Protein AF-A0A941TIB4-F1 (afdb_monomer_lite)

Secondary structure (DSSP, 8-state):
--------PPPHHHHHHHHHHHHHHIIIIIGGGGGHHHH-EEEE-TTS-EEEE-S--S-SHHHHHHHTS--SHHHHHHHHHHHHHHTTT--HHHHHHHHHHHHHHHHHHHHHHHHHHHHHSSTT-GGGSPPP--HHHHHHHHHHHHHHHTT-S----

pLDDT: mean 85.47, std 15.27, range [33.31, 98.06]

Sequence (157 aa):
MAASSSTAALAPAEHARIRARFFALIWDQLRPWAYMDTDGLELRRFDGTTIAFEPAMFDGAPRQALWEGNYIEPFLEAICREETARAAGLPPAAQKALREVLRAGIARVYLTMQEIDWHMVGDGVAEHHDKHDTESGIARMTAFLDRCLAGTETRAA

Structure (mmCIF, N/CA/C/O backbone):
data_AF-A0A941TIB4-F1
#
_entry.id   AF-A0A941TIB4-F1
#
loop_
_atom_site.group_PDB
_atom_site.id
_atom_site.type_symbol
_atom_site.label_atom_id
_atom_site.label_alt_id
_atom_site.label_comp_id
_atom_site.label_asym_id
_atom_site.label_entity_id
_atom_site.label_seq_id
_atom_site.pdbx_PDB_ins_code
_atom_site.Cartn_x
_atom_site.Cartn_y
_atom_site.Cartn_z
_atom_site.occupancy
_atom_site.B_iso_or_equiv
_atom_site.auth_seq_id
_atom_site.auth_comp_id
_atom_site.auth_asym_id
_atom_site.auth_atom_id
_atom_site.pdbx_PDB_model_num
ATOM 1 N N . MET A 1 1 ? -12.588 -4.155 44.106 1.00 36.38 1 MET A N 1
ATOM 2 C CA . MET A 1 1 ? -13.503 -3.291 43.331 1.00 36.38 1 MET A CA 1
ATOM 3 C C . MET A 1 1 ? -12.670 -2.442 42.386 1.00 36.38 1 MET A C 1
ATOM 5 O O . MET A 1 1 ? -11.716 -1.865 42.878 1.00 36.38 1 MET A O 1
ATOM 9 N N . ALA A 1 2 ? -13.018 -2.483 41.090 1.00 40.16 2 ALA A N 1
ATOM 10 C CA . ALA A 1 2 ? -12.713 -1.590 39.951 1.00 40.16 2 ALA A CA 1
ATOM 11 C C . ALA A 1 2 ? -11.441 -0.700 40.000 1.00 40.16 2 ALA A C 1
ATOM 13 O O . ALA A 1 2 ? -11.211 0.013 40.961 1.00 40.16 2 ALA A O 1
ATOM 14 N N . ALA A 1 3 ? -10.616 -0.610 38.956 1.00 37.38 3 ALA A N 1
ATOM 15 C CA . ALA A 1 3 ? -11.017 -0.463 37.562 1.00 37.38 3 ALA A CA 1
ATOM 16 C C . ALA A 1 3 ? -9.987 -1.064 36.591 1.00 37.38 3 ALA A C 1
ATOM 18 O O . ALA A 1 3 ? -8.811 -0.704 36.587 1.00 37.38 3 ALA A O 1
ATOM 19 N N . SER A 1 4 ? -10.469 -1.952 35.724 1.00 43.44 4 SER A N 1
ATOM 20 C CA . SER A 1 4 ? -9.807 -2.323 34.479 1.00 43.44 4 SER A CA 1
ATOM 21 C C . SER A 1 4 ? -9.871 -1.138 33.516 1.00 43.44 4 SER A C 1
ATOM 23 O O . SER A 1 4 ? -10.788 -1.036 32.707 1.00 43.44 4 SER A O 1
ATOM 25 N N . SER A 1 5 ? -8.899 -0.236 33.592 1.00 39.88 5 SER A N 1
ATOM 26 C CA . SER A 1 5 ? -8.683 0.776 32.555 1.00 39.88 5 SER A CA 1
ATOM 27 C C . SER A 1 5 ? -7.874 0.158 31.415 1.00 39.88 5 SER A C 1
ATOM 29 O O . SER A 1 5 ? -6.711 0.493 31.206 1.00 39.88 5 SER A O 1
ATOM 31 N N . SER A 1 6 ? -8.470 -0.797 30.693 1.00 42.16 6 SER A N 1
ATOM 32 C CA . SER A 1 6 ? -7.958 -1.167 29.375 1.00 42.16 6 SER A CA 1
ATOM 33 C C . SER A 1 6 ? -8.408 -0.073 28.416 1.00 42.16 6 SER A C 1
ATOM 35 O O . SER A 1 6 ? -9.518 -0.090 27.889 1.00 42.16 6 SER A O 1
ATOM 37 N N . THR A 1 7 ? -7.562 0.939 28.254 1.00 47.28 7 THR A N 1
ATOM 38 C CA . THR A 1 7 ? -7.587 1.820 27.089 1.00 47.28 7 THR A CA 1
ATOM 39 C C . THR A 1 7 ? -7.552 0.889 25.884 1.00 47.28 7 THR A C 1
ATOM 41 O O . THR A 1 7 ? -6.523 0.260 25.657 1.00 47.28 7 THR A O 1
ATOM 44 N N . ALA A 1 8 ? -8.691 0.686 25.219 1.00 56.78 8 ALA A N 1
ATOM 45 C CA . ALA A 1 8 ? -8.873 -0.357 24.214 1.00 56.78 8 ALA A CA 1
ATOM 46 C C . ALA A 1 8 ? -7.902 -0.149 23.040 1.00 56.78 8 ALA A C 1
ATOM 48 O O . ALA A 1 8 ? -8.191 0.572 22.085 1.00 56.78 8 ALA A O 1
ATOM 49 N N . ALA A 1 9 ? -6.715 -0.734 23.174 1.00 69.44 9 ALA A N 1
ATOM 50 C CA . ALA A 1 9 ? -5.688 -0.811 22.160 1.00 69.44 9 ALA A CA 1
ATOM 51 C C . ALA A 1 9 ? -6.068 -1.916 21.176 1.00 69.44 9 ALA A C 1
ATOM 53 O O . ALA A 1 9 ? -6.682 -2.914 21.559 1.00 69.44 9 ALA A O 1
ATOM 54 N N . LEU A 1 10 ? -5.676 -1.742 19.915 1.00 81.12 10 LEU A N 1
ATOM 55 C CA . LEU A 1 10 ? -5.729 -2.815 18.931 1.00 81.12 10 LEU A CA 1
ATOM 56 C C . LEU A 1 10 ? -4.977 -4.034 19.491 1.00 81.12 10 LEU A C 1
ATOM 58 O O . LEU A 1 10 ? -3.863 -3.884 20.008 1.00 81.12 10 LEU A O 1
ATOM 62 N N . ALA A 1 11 ? -5.571 -5.225 19.425 1.00 85.25 11 ALA A N 1
ATOM 63 C CA . ALA A 1 11 ? -4.950 -6.400 20.017 1.00 85.25 11 ALA A CA 1
ATOM 64 C C . ALA A 1 11 ? -3.608 -6.700 19.314 1.00 85.25 11 ALA A C 1
ATOM 66 O O . ALA A 1 11 ? -3.506 -6.551 18.091 1.00 85.25 11 ALA A O 1
ATOM 67 N N . PRO A 1 12 ? -2.569 -7.186 20.025 1.00 86.75 12 PRO A N 1
ATOM 68 C CA . PRO A 1 12 ? -1.270 -7.484 19.411 1.00 86.75 12 PRO A CA 1
ATOM 69 C C . PRO A 1 12 ? -1.354 -8.423 18.198 1.00 86.75 12 PRO A C 1
ATOM 71 O O . PRO A 1 12 ? -0.612 -8.258 17.230 1.00 86.75 12 PRO A O 1
ATOM 74 N N . ALA A 1 13 ? -2.289 -9.378 18.222 1.00 88.06 13 ALA A N 1
ATOM 75 C CA . ALA A 1 13 ? -2.536 -10.294 17.112 1.00 88.06 13 ALA A CA 1
ATOM 76 C C . ALA A 1 13 ? -3.105 -9.585 15.867 1.00 88.06 13 ALA A C 1
ATOM 78 O O . ALA A 1 13 ? -2.701 -9.888 14.746 1.00 88.06 13 ALA A O 1
ATOM 79 N N . GLU A 1 14 ? -4.002 -8.613 16.048 1.00 89.38 14 GLU A N 1
ATOM 80 C CA . GLU A 1 14 ? -4.554 -7.811 14.949 1.00 89.38 14 GLU A CA 1
ATOM 81 C C . GLU A 1 14 ? -3.467 -6.938 14.325 1.00 89.38 14 GLU A C 1
ATOM 83 O O . GLU A 1 14 ? -3.319 -6.906 13.104 1.00 89.38 14 GLU A O 1
ATOM 88 N N . HIS A 1 15 ? -2.645 -6.310 15.168 1.00 89.69 15 HIS A N 1
ATOM 89 C CA . HIS A 1 15 ? -1.496 -5.532 14.727 1.00 89.69 15 HIS A CA 1
ATOM 90 C C . HIS A 1 15 ? -0.520 -6.372 13.887 1.00 89.69 15 HIS A C 1
ATOM 92 O O . HIS A 1 15 ? -0.125 -5.967 12.792 1.00 89.69 15 HIS A O 1
ATOM 98 N N . ALA A 1 16 ? -0.155 -7.563 14.374 1.00 90.81 16 ALA A N 1
ATOM 99 C CA . ALA A 1 16 ? 0.740 -8.474 13.666 1.00 90.81 16 ALA A CA 1
ATOM 100 C C . ALA A 1 16 ? 0.160 -8.917 12.316 1.00 90.81 16 ALA A C 1
ATOM 102 O O . ALA A 1 16 ? 0.873 -8.921 11.313 1.00 90.81 16 ALA A O 1
ATOM 103 N N . ARG A 1 17 ? -1.141 -9.225 12.270 1.00 94.62 17 ARG A N 1
ATOM 104 C CA . ARG A 1 17 ? -1.828 -9.621 11.038 1.00 94.62 17 ARG A CA 1
ATOM 105 C C . ARG A 1 17 ? -1.822 -8.505 9.994 1.00 94.62 17 ARG A C 1
ATOM 107 O O . ARG A 1 17 ? -1.495 -8.770 8.843 1.00 94.62 17 ARG A O 1
ATOM 114 N N . ILE A 1 18 ? -2.142 -7.268 10.377 1.00 94.44 18 ILE A N 1
ATOM 115 C CA . ILE A 1 18 ? -2.134 -6.127 9.444 1.00 94.44 18 ILE A CA 1
ATOM 116 C C . ILE A 1 18 ? -0.721 -5.897 8.902 1.00 94.44 18 ILE A C 1
ATOM 118 O O . ILE A 1 18 ? -0.537 -5.765 7.693 1.00 94.44 18 ILE A O 1
ATOM 122 N N . ARG A 1 19 ? 0.296 -5.933 9.772 1.00 94.69 19 ARG A N 1
ATOM 123 C CA . ARG A 1 19 ? 1.700 -5.833 9.346 1.00 94.69 19 ARG A CA 1
ATOM 124 C C . ARG A 1 19 ? 2.089 -6.938 8.369 1.00 94.69 19 ARG A C 1
ATOM 126 O O . ARG A 1 19 ? 2.759 -6.648 7.383 1.00 94.69 19 ARG A O 1
ATOM 133 N N . ALA A 1 20 ? 1.652 -8.173 8.612 1.00 95.88 20 ALA A N 1
ATOM 134 C CA . ALA A 1 20 ? 1.912 -9.293 7.716 1.00 95.88 20 ALA A CA 1
ATOM 135 C C . ALA A 1 20 ? 1.292 -9.077 6.326 1.00 95.88 20 ALA A C 1
ATOM 137 O O . ALA A 1 20 ? 1.927 -9.410 5.332 1.00 95.88 20 ALA A O 1
ATOM 138 N N . ARG A 1 21 ? 0.106 -8.457 6.232 1.00 97.44 21 ARG A N 1
ATOM 139 C CA . ARG A 1 21 ? -0.516 -8.124 4.938 1.00 97.44 21 ARG A CA 1
ATOM 140 C C . ARG A 1 21 ? 0.296 -7.110 4.138 1.00 97.44 21 ARG A C 1
ATOM 142 O O . ARG A 1 21 ? 0.517 -7.323 2.954 1.00 97.44 21 ARG A O 1
ATOM 149 N N . PHE A 1 22 ? 0.761 -6.033 4.773 1.00 97.75 22 PHE A N 1
ATOM 150 C CA . PHE A 1 22 ? 1.633 -5.065 4.096 1.00 97.75 22 PHE A CA 1
ATOM 151 C C . PHE A 1 22 ? 2.979 -5.679 3.718 1.00 97.75 22 PHE A C 1
ATOM 153 O O . PHE A 1 22 ? 3.495 -5.395 2.645 1.00 97.75 22 PHE A O 1
ATOM 160 N N . PHE A 1 23 ? 3.535 -6.540 4.573 1.00 96.88 23 PHE A N 1
ATOM 161 C CA . PHE A 1 23 ? 4.768 -7.254 4.257 1.00 96.88 23 PHE A CA 1
ATOM 162 C C . PHE A 1 23 ? 4.596 -8.166 3.038 1.00 96.88 23 PHE A C 1
ATOM 164 O O . PHE A 1 23 ? 5.419 -8.104 2.132 1.00 96.88 23 PHE A O 1
ATOM 171 N N . ALA A 1 24 ? 3.512 -8.946 2.985 1.00 97.00 24 ALA A N 1
ATOM 172 C CA . ALA A 1 24 ? 3.182 -9.774 1.828 1.00 97.00 24 ALA A CA 1
ATOM 173 C C . ALA A 1 24 ? 2.999 -8.920 0.566 1.00 97.00 24 ALA A C 1
ATOM 175 O O . ALA A 1 24 ? 3.604 -9.214 -0.454 1.00 97.00 24 ALA A O 1
ATOM 176 N N . LEU A 1 25 ? 2.270 -7.800 0.652 1.00 97.25 25 LEU A N 1
ATOM 177 C CA . LEU A 1 25 ? 2.109 -6.878 -0.474 1.00 97.25 25 LEU A CA 1
ATOM 178 C C . LEU A 1 25 ? 3.458 -6.371 -1.005 1.00 97.25 25 LEU A C 1
ATOM 180 O O . LEU A 1 25 ? 3.710 -6.420 -2.204 1.00 97.25 25 LEU A O 1
ATOM 184 N N . ILE A 1 26 ? 4.341 -5.908 -0.119 1.00 97.00 26 ILE A N 1
ATOM 185 C CA . ILE A 1 26 ? 5.675 -5.434 -0.509 1.00 97.00 26 ILE A CA 1
ATOM 186 C C . ILE A 1 26 ? 6.481 -6.568 -1.147 1.00 97.00 26 ILE A C 1
ATOM 188 O O . ILE A 1 26 ? 7.108 -6.377 -2.187 1.00 97.00 26 ILE A O 1
ATOM 192 N N . TRP A 1 27 ? 6.468 -7.747 -0.532 1.00 95.38 27 TRP A N 1
ATOM 193 C CA . TRP A 1 27 ? 7.244 -8.888 -0.995 1.00 95.38 27 TRP A CA 1
ATOM 194 C C . TRP A 1 27 ? 6.774 -9.405 -2.356 1.00 95.38 27 TRP A C 1
ATOM 196 O O . TRP A 1 27 ? 7.600 -9.650 -3.229 1.00 95.38 27 TRP A O 1
ATOM 206 N N . ASP A 1 28 ? 5.465 -9.526 -2.543 1.00 95.19 28 ASP A N 1
ATOM 207 C CA . ASP A 1 28 ? 4.882 -10.152 -3.725 1.00 95.19 28 ASP A CA 1
ATOM 208 C C . ASP A 1 28 ? 4.735 -9.166 -4.889 1.00 95.19 28 ASP A C 1
ATOM 210 O O . ASP A 1 28 ? 4.820 -9.574 -6.043 1.00 95.19 28 ASP A O 1
ATOM 214 N N . GLN A 1 29 ? 4.493 -7.877 -4.613 1.00 95.62 29 GLN A N 1
ATOM 215 C CA . GLN A 1 29 ? 4.146 -6.891 -5.648 1.00 95.62 29 GLN A CA 1
ATOM 216 C C . GLN A 1 29 ? 5.211 -5.825 -5.891 1.00 95.62 29 GLN A C 1
ATOM 218 O O . GLN A 1 29 ? 5.195 -5.234 -6.970 1.00 95.62 29 GLN A O 1
ATOM 223 N N . LEU A 1 30 ? 6.099 -5.543 -4.928 1.00 95.00 30 LEU A N 1
ATOM 224 C CA . LEU A 1 30 ? 7.116 -4.489 -5.064 1.00 95.00 30 LEU A CA 1
ATOM 225 C C . LEU A 1 30 ? 8.530 -5.039 -5.215 1.00 95.00 30 LEU A C 1
ATOM 227 O O . LEU A 1 30 ? 9.266 -4.576 -6.077 1.00 95.00 30 LEU A O 1
ATOM 231 N N . ARG A 1 31 ? 8.916 -6.047 -4.428 1.00 93.44 31 ARG A N 1
ATOM 232 C CA . ARG A 1 31 ? 10.266 -6.625 -4.491 1.00 93.44 31 ARG A CA 1
ATOM 233 C C . ARG A 1 31 ? 10.710 -7.012 -5.913 1.00 93.44 31 ARG A C 1
ATOM 235 O O . ARG A 1 31 ? 11.863 -6.732 -6.222 1.00 93.44 31 ARG A O 1
ATOM 242 N N . PRO A 1 32 ? 9.867 -7.611 -6.778 1.00 92.81 32 PRO A N 1
ATOM 243 C CA . PRO A 1 32 ? 10.313 -8.038 -8.106 1.00 92.81 32 PRO A CA 1
ATOM 244 C C . PRO A 1 32 ? 10.778 -6.881 -9.000 1.00 92.81 32 PRO A C 1
ATOM 246 O O . PRO A 1 32 ? 11.679 -7.057 -9.809 1.00 92.81 32 PRO A O 1
ATOM 249 N N . TRP A 1 33 ? 10.257 -5.669 -8.791 1.00 91.69 33 TRP A N 1
ATOM 250 C CA . TRP A 1 33 ? 10.699 -4.478 -9.521 1.00 91.69 33 TRP A CA 1
ATOM 251 C C . TRP A 1 33 ? 12.161 -4.108 -9.248 1.00 91.69 33 TRP A C 1
ATOM 253 O O . TRP A 1 33 ? 12.808 -3.530 -10.112 1.00 91.69 33 TRP A O 1
ATOM 263 N N . ALA A 1 34 ? 12.691 -4.465 -8.074 1.00 89.25 34 ALA A N 1
ATOM 264 C CA . ALA A 1 34 ? 14.084 -4.209 -7.702 1.00 89.25 34 ALA A CA 1
ATOM 265 C C . ALA A 1 34 ? 15.097 -5.128 -8.412 1.00 89.25 34 ALA A C 1
ATOM 267 O O . ALA A 1 34 ? 16.294 -4.964 -8.215 1.00 89.25 34 ALA A O 1
ATOM 268 N N . TYR A 1 35 ? 14.616 -6.117 -9.170 1.00 87.75 35 TYR A N 1
ATOM 269 C CA . TYR A 1 35 ? 15.429 -7.079 -9.924 1.00 87.75 35 TYR A CA 1
ATOM 270 C C . TYR A 1 35 ? 15.008 -7.139 -11.399 1.00 87.75 35 TYR A C 1
ATOM 272 O O . TYR A 1 35 ? 15.340 -8.081 -12.116 1.00 87.75 35 TYR A O 1
ATOM 280 N N . MET A 1 36 ? 14.226 -6.154 -11.855 1.00 87.06 36 MET A N 1
ATOM 281 C CA . MET A 1 36 ? 13.677 -6.151 -13.209 1.00 87.06 36 MET A CA 1
ATOM 282 C C . MET A 1 36 ? 14.776 -6.087 -14.278 1.00 87.06 36 MET A C 1
ATOM 284 O O . MET A 1 36 ? 14.613 -6.644 -15.358 1.00 87.06 36 MET A O 1
ATOM 288 N N . ASP A 1 37 ? 15.883 -5.411 -13.997 1.00 82.44 37 ASP A N 1
ATOM 289 C CA . ASP A 1 37 ? 17.016 -5.265 -14.909 1.00 82.44 37 ASP A CA 1
ATOM 290 C C . ASP A 1 37 ? 17.778 -6.582 -15.139 1.00 82.44 37 ASP A C 1
ATOM 292 O O . ASP A 1 37 ? 18.335 -6.776 -16.220 1.00 82.44 37 ASP A O 1
ATOM 296 N N . THR A 1 38 ? 17.770 -7.500 -14.165 1.00 84.69 38 THR A N 1
ATOM 297 C CA . THR A 1 38 ? 18.434 -8.808 -14.276 1.00 84.69 38 THR A CA 1
ATOM 298 C C . THR A 1 38 ? 17.501 -9.916 -14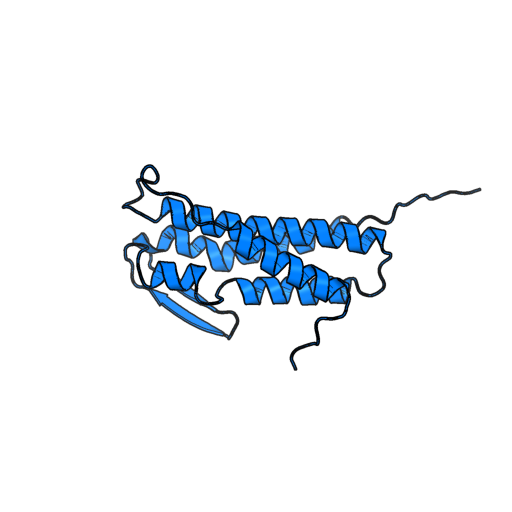.749 1.00 84.69 38 THR A C 1
ATOM 300 O O . THR A 1 38 ? 17.856 -10.665 -15.659 1.00 84.69 38 THR A O 1
ATOM 303 N N . ASP A 1 39 ? 16.314 -10.020 -14.149 1.00 86.44 39 ASP A N 1
ATOM 304 C CA . ASP A 1 39 ? 15.435 -11.189 -14.289 1.00 86.44 39 ASP A CA 1
ATOM 305 C C . ASP A 1 39 ? 14.198 -10.892 -15.152 1.00 86.44 39 ASP A C 1
ATOM 307 O O . ASP A 1 39 ? 13.437 -11.801 -15.492 1.00 86.44 39 ASP A O 1
ATOM 311 N N . GLY A 1 40 ? 13.990 -9.623 -15.514 1.00 87.19 40 GLY A N 1
ATOM 312 C CA . GLY A 1 40 ? 12.725 -9.152 -16.057 1.00 87.19 40 GLY A CA 1
ATOM 313 C C . GLY A 1 40 ? 11.653 -9.068 -14.973 1.00 87.19 40 GLY A C 1
ATOM 314 O O . GLY A 1 40 ? 11.910 -9.174 -13.773 1.00 87.19 40 GLY A O 1
ATOM 315 N N . LEU A 1 41 ? 10.417 -8.845 -15.396 1.00 91.50 41 LEU A N 1
ATOM 316 C CA . LEU A 1 41 ? 9.271 -8.724 -14.509 1.00 91.50 41 LEU A CA 1
ATOM 317 C C . LEU A 1 41 ? 8.106 -9.520 -15.073 1.00 91.50 41 LEU A C 1
ATOM 319 O O . LEU A 1 41 ? 7.742 -9.331 -16.226 1.00 91.50 41 LEU A O 1
ATOM 323 N N . GLU A 1 42 ? 7.456 -10.324 -14.240 1.00 93.12 42 GLU A N 1
ATOM 324 C CA . GLU A 1 42 ? 6.118 -10.839 -14.516 1.00 93.12 42 GLU A CA 1
ATOM 325 C C . GLU A 1 42 ? 5.293 -10.748 -13.233 1.00 93.12 42 GLU A C 1
ATOM 327 O O . GLU A 1 42 ? 5.578 -11.427 -12.246 1.00 93.12 42 GLU A O 1
ATOM 332 N N . LEU A 1 43 ? 4.287 -9.872 -13.220 1.00 92.25 43 LEU A N 1
ATOM 333 C CA . LEU A 1 43 ? 3.458 -9.619 -12.044 1.00 92.25 43 LEU A CA 1
ATOM 334 C C . LEU A 1 43 ? 1.985 -9.571 -12.394 1.00 92.25 43 LEU A C 1
ATOM 336 O O . LEU A 1 43 ? 1.566 -8.970 -13.382 1.00 92.25 43 LEU A O 1
ATOM 340 N N . ARG A 1 44 ? 1.176 -10.162 -11.518 1.00 93.25 44 ARG A N 1
ATOM 341 C CA . ARG A 1 44 ? -0.276 -10.104 -11.622 1.00 93.25 44 ARG A CA 1
ATOM 342 C C . ARG A 1 44 ? -0.803 -8.856 -10.922 1.00 93.25 44 ARG A C 1
ATOM 344 O O . ARG A 1 44 ? -0.636 -8.712 -9.715 1.00 93.25 44 ARG A O 1
ATOM 351 N N . ARG A 1 45 ? -1.480 -7.990 -11.672 1.00 92.62 45 ARG A N 1
ATOM 352 C CA . ARG A 1 45 ? -2.226 -6.836 -11.164 1.00 92.62 45 ARG A CA 1
ATOM 353 C C . ARG A 1 45 ? -3.407 -7.272 -10.302 1.00 92.62 45 ARG A C 1
ATOM 355 O O . ARG A 1 45 ? -3.866 -8.414 -10.355 1.00 92.62 45 ARG A O 1
ATOM 362 N N . PHE A 1 46 ? -3.961 -6.312 -9.569 1.00 92.31 46 PHE A N 1
ATOM 363 C CA . PHE A 1 46 ? -5.145 -6.525 -8.742 1.00 92.31 46 PHE A CA 1
ATOM 364 C C . PHE A 1 46 ? -6.375 -6.986 -9.542 1.00 92.31 46 PHE A C 1
ATOM 366 O O . PHE A 1 46 ? -7.126 -7.838 -9.075 1.00 92.31 46 PHE A O 1
ATOM 373 N N . ASP A 1 47 ? -6.563 -6.475 -10.762 1.00 90.38 47 ASP A N 1
ATOM 374 C CA . ASP A 1 47 ? -7.651 -6.878 -11.671 1.00 90.38 47 ASP A CA 1
ATOM 375 C C . ASP A 1 47 ? -7.467 -8.293 -12.261 1.00 90.38 47 ASP A C 1
ATOM 377 O O . ASP A 1 47 ? -8.315 -8.794 -12.999 1.00 90.38 47 ASP A O 1
ATOM 381 N N . GLY A 1 48 ? -6.361 -8.957 -11.921 1.00 91.38 48 GLY A N 1
ATOM 382 C CA . GLY A 1 48 ? -6.026 -10.296 -12.361 1.00 91.38 48 GLY A CA 1
ATOM 383 C C . GLY A 1 48 ? -5.276 -10.352 -13.688 1.00 91.38 48 GLY A C 1
ATOM 384 O O . GLY A 1 48 ? -4.871 -11.458 -14.053 1.00 91.38 48 GLY A O 1
ATOM 385 N N . THR A 1 49 ? -5.070 -9.222 -14.371 1.00 91.44 49 THR A N 1
ATOM 386 C CA . THR A 1 49 ? -4.229 -9.134 -15.574 1.00 91.44 49 THR A CA 1
ATOM 387 C C . THR A 1 49 ? -2.746 -9.224 -15.218 1.00 91.44 49 THR A C 1
ATOM 389 O O . THR A 1 49 ? -2.357 -8.981 -14.077 1.00 91.44 49 THR A O 1
ATOM 392 N N . THR A 1 50 ? -1.901 -9.582 -16.183 1.00 92.56 50 THR A N 1
ATOM 393 C CA . THR A 1 50 ? -0.449 -9.698 -15.984 1.00 92.56 50 THR A CA 1
ATOM 394 C C . THR A 1 50 ? 0.271 -8.538 -16.665 1.00 92.56 50 THR A C 1
ATOM 396 O O . THR A 1 50 ? -0.011 -8.226 -17.821 1.00 92.56 50 THR A O 1
ATOM 399 N N . ILE A 1 51 ? 1.209 -7.912 -15.955 1.00 90.25 51 ILE A N 1
ATOM 400 C CA . ILE A 1 51 ? 2.248 -7.062 -16.541 1.00 90.25 51 ILE A CA 1
ATOM 401 C C . ILE A 1 51 ? 3.487 -7.923 -16.715 1.00 90.25 51 ILE A C 1
ATOM 403 O O . ILE A 1 51 ? 3.889 -8.599 -15.768 1.00 90.25 51 ILE A O 1
ATOM 407 N N . ALA A 1 52 ? 4.102 -7.848 -17.889 1.00 91.62 52 ALA A N 1
ATOM 408 C CA . ALA A 1 52 ? 5.400 -8.446 -18.128 1.00 91.62 52 ALA A CA 1
ATOM 409 C C . ALA A 1 52 ? 6.350 -7.433 -18.773 1.00 91.62 52 ALA A C 1
ATOM 411 O O . ALA A 1 52 ? 5.940 -6.673 -19.654 1.00 91.62 52 ALA A O 1
ATOM 412 N N . PHE A 1 53 ? 7.605 -7.443 -18.338 1.00 90.50 53 PHE A N 1
ATOM 413 C CA . PHE A 1 53 ? 8.705 -6.723 -18.963 1.00 90.50 53 PHE A CA 1
ATOM 414 C C . PHE A 1 53 ? 9.885 -7.676 -19.116 1.00 90.50 53 PHE A C 1
ATOM 416 O O . PHE A 1 53 ? 10.250 -8.375 -18.175 1.00 90.50 53 PHE A O 1
ATOM 423 N N . GLU A 1 54 ? 10.488 -7.686 -20.300 1.00 89.06 54 GLU A N 1
ATOM 424 C CA . GLU A 1 54 ? 11.798 -8.309 -20.491 1.00 89.06 54 GLU A CA 1
ATOM 425 C C . GLU A 1 54 ? 12.858 -7.568 -19.653 1.00 89.06 54 GLU A C 1
ATOM 427 O O . GLU A 1 54 ? 12.652 -6.387 -19.338 1.00 89.06 54 GLU A O 1
ATOM 432 N N . PRO A 1 55 ? 13.990 -8.215 -19.317 1.00 86.25 55 PRO A N 1
ATOM 433 C CA . PRO A 1 55 ? 15.100 -7.552 -18.643 1.00 86.25 55 PRO A CA 1
ATOM 434 C C . PRO A 1 55 ? 15.519 -6.281 -19.392 1.00 86.25 55 PRO A C 1
ATOM 436 O O . PRO A 1 55 ? 15.945 -6.329 -20.550 1.00 86.25 55 PRO A O 1
ATOM 439 N N . ALA A 1 56 ? 15.346 -5.128 -18.750 1.00 80.31 56 ALA A N 1
ATOM 440 C CA . ALA A 1 56 ? 15.588 -3.817 -19.341 1.00 80.31 56 ALA A CA 1
ATOM 441 C C . ALA A 1 56 ? 15.856 -2.771 -18.254 1.00 80.31 56 ALA A C 1
ATOM 443 O O . ALA A 1 56 ? 15.528 -2.976 -17.086 1.00 80.31 56 ALA A O 1
ATOM 444 N N . MET A 1 57 ? 16.405 -1.618 -18.647 1.00 76.00 57 MET A N 1
ATOM 445 C CA . MET A 1 57 ? 16.532 -0.485 -17.730 1.00 76.00 57 MET A CA 1
ATOM 446 C C . MET A 1 57 ? 15.159 -0.047 -17.212 1.00 76.00 57 MET A C 1
ATOM 448 O O . MET A 1 57 ? 14.170 -0.019 -17.952 1.00 76.00 57 MET A O 1
ATOM 452 N N . PHE A 1 58 ? 15.115 0.342 -15.941 1.00 80.00 58 PHE A N 1
ATOM 453 C CA . PHE A 1 58 ? 13.918 0.867 -15.300 1.00 80.00 58 PHE A CA 1
ATOM 454 C C . PHE A 1 58 ? 13.689 2.336 -15.692 1.00 80.00 58 PHE A C 1
ATOM 456 O O . PHE A 1 58 ? 13.920 3.269 -14.926 1.00 80.00 58 PHE A O 1
ATOM 463 N N . ASP A 1 59 ? 13.240 2.543 -16.926 1.00 77.50 59 ASP A N 1
ATOM 464 C CA . ASP A 1 59 ? 12.859 3.850 -17.461 1.00 77.50 59 ASP A CA 1
ATOM 465 C C . ASP A 1 59 ? 11.654 3.714 -18.406 1.00 77.50 59 ASP A C 1
ATOM 467 O O . ASP A 1 59 ? 11.341 2.626 -18.887 1.00 77.50 59 ASP A O 1
ATOM 471 N N . GLY A 1 60 ? 10.938 4.807 -18.664 1.00 83.69 60 GLY A N 1
ATOM 472 C CA . GLY A 1 60 ? 9.784 4.826 -19.558 1.00 83.69 60 GLY A CA 1
ATOM 473 C C . GLY A 1 60 ? 8.624 3.959 -19.053 1.00 83.69 60 GLY A C 1
ATOM 474 O O . GLY A 1 60 ? 8.068 4.213 -17.985 1.00 83.69 60 GLY A O 1
ATOM 475 N N . ALA A 1 61 ? 8.228 2.951 -19.838 1.00 83.62 61 ALA A N 1
ATOM 476 C CA . ALA A 1 61 ? 7.015 2.160 -19.605 1.00 83.62 61 ALA A CA 1
ATOM 477 C C . ALA A 1 61 ? 7.001 1.384 -18.265 1.00 83.62 61 ALA A C 1
ATOM 479 O O . ALA A 1 61 ? 5.983 1.445 -17.577 1.00 83.62 61 ALA A O 1
ATOM 480 N N . PRO A 1 62 ? 8.082 0.704 -17.840 1.00 85.50 62 PRO A N 1
ATOM 481 C CA . PRO A 1 62 ? 8.196 0.130 -16.498 1.00 85.50 62 PRO A CA 1
ATOM 482 C C . PRO A 1 62 ? 7.974 1.131 -15.362 1.00 85.50 62 PRO A C 1
ATOM 484 O O . PRO A 1 62 ? 7.157 0.896 -14.471 1.00 85.50 62 PRO A O 1
ATOM 487 N N . ARG A 1 63 ? 8.645 2.285 -15.425 1.00 87.81 63 ARG A N 1
ATOM 488 C CA . ARG A 1 63 ? 8.517 3.337 -14.413 1.00 87.81 63 ARG A CA 1
ATOM 489 C C . ARG A 1 63 ? 7.098 3.906 -14.370 1.00 87.81 63 ARG A C 1
ATOM 491 O O . ARG A 1 63 ? 6.519 4.043 -13.294 1.00 87.81 63 ARG A O 1
ATOM 498 N N . GLN A 1 64 ? 6.505 4.163 -15.537 1.00 88.12 64 GLN A N 1
ATOM 499 C CA . GLN A 1 64 ? 5.100 4.569 -15.658 1.00 88.12 64 GLN A CA 1
ATOM 500 C C . GLN A 1 64 ? 4.150 3.499 -15.109 1.00 88.12 64 GLN A C 1
ATOM 502 O O . GLN A 1 64 ? 3.187 3.826 -14.421 1.00 88.12 64 GLN A O 1
ATOM 507 N N . ALA A 1 65 ? 4.414 2.216 -15.357 1.00 88.69 65 ALA A N 1
ATOM 508 C CA . ALA A 1 65 ? 3.581 1.131 -14.853 1.00 88.69 65 ALA A CA 1
ATOM 509 C C . ALA A 1 65 ? 3.614 1.030 -13.319 1.00 88.69 65 ALA A C 1
ATOM 511 O O . ALA A 1 65 ? 2.568 0.765 -12.724 1.00 88.69 65 ALA A O 1
ATOM 512 N N . LEU A 1 66 ? 4.766 1.284 -12.686 1.00 91.12 66 LEU A N 1
ATOM 513 C CA . LEU A 1 66 ? 4.881 1.325 -11.226 1.00 91.12 66 LEU A CA 1
ATOM 514 C C . LEU A 1 66 ? 4.065 2.484 -10.618 1.00 91.12 66 LEU A C 1
ATOM 516 O O . LEU A 1 66 ? 3.354 2.268 -9.634 1.00 91.12 66 LEU A O 1
ATOM 520 N N . TRP A 1 67 ? 4.148 3.691 -11.194 1.00 91.12 67 TRP A N 1
ATOM 521 C CA . TRP A 1 67 ? 3.597 4.919 -10.594 1.00 91.12 67 TRP A CA 1
ATOM 522 C C . TRP A 1 67 ? 2.224 5.357 -11.118 1.00 91.12 67 TRP A C 1
ATOM 524 O O . TRP A 1 67 ? 1.351 5.718 -10.333 1.00 91.12 67 TRP A O 1
ATOM 534 N N . GLU A 1 68 ? 2.022 5.360 -12.432 1.00 80.62 68 GLU A N 1
ATOM 535 C CA . GLU A 1 68 ? 0.870 5.995 -13.092 1.00 80.62 68 GLU A CA 1
ATOM 536 C C . GLU A 1 68 ? -0.264 5.000 -13.390 1.00 80.62 68 GLU A C 1
ATOM 538 O O . GLU A 1 68 ? -1.408 5.389 -13.621 1.00 80.62 68 GLU A O 1
ATOM 543 N N . GLY A 1 69 ? 0.022 3.697 -13.343 1.00 68.00 69 GLY A N 1
ATOM 544 C CA . GLY A 1 69 ? -0.902 2.636 -13.749 1.00 68.00 69 GLY A CA 1
ATOM 545 C C . GLY A 1 69 ? -1.958 2.216 -12.723 1.00 68.00 69 GLY A C 1
ATOM 546 O O . GLY A 1 69 ? -2.550 1.155 -12.916 1.00 68.00 69 GLY A O 1
ATOM 547 N N . ASN A 1 70 ? -2.169 2.966 -11.631 1.00 82.88 70 ASN A N 1
ATOM 548 C CA . ASN A 1 70 ? -3.008 2.528 -10.502 1.00 82.88 70 ASN A CA 1
ATOM 549 C C . ASN A 1 70 ? -2.639 1.093 -10.057 1.00 82.88 70 ASN A C 1
ATOM 551 O O . ASN A 1 70 ? -3.497 0.241 -9.843 1.00 82.88 70 ASN A O 1
ATOM 555 N N . TYR A 1 71 ? -1.338 0.786 -10.027 1.00 91.69 71 TYR A N 1
ATOM 556 C CA . TYR A 1 71 ? -0.855 -0.583 -9.849 1.00 91.69 71 TYR A CA 1
ATOM 557 C C . TYR A 1 71 ? -0.985 -1.046 -8.393 1.00 91.69 71 TYR A C 1
ATOM 559 O O . TYR A 1 71 ? -1.609 -2.070 -8.117 1.00 91.69 71 TYR A O 1
ATOM 567 N N . ILE A 1 72 ? -0.425 -0.274 -7.455 1.00 95.44 72 ILE A N 1
ATOM 568 C CA . ILE A 1 72 ? -0.385 -0.648 -6.035 1.00 95.44 72 ILE A CA 1
ATOM 569 C C . ILE A 1 72 ? -1.651 -0.243 -5.270 1.00 95.44 72 ILE A C 1
ATOM 571 O O . ILE A 1 72 ? -2.046 -0.900 -4.306 1.00 95.44 72 ILE A O 1
ATOM 575 N N . GLU A 1 73 ? -2.273 0.861 -5.687 1.00 95.62 73 GLU A N 1
ATOM 576 C CA . GLU A 1 73 ? -3.375 1.514 -4.980 1.00 95.62 73 GLU A CA 1
ATOM 577 C C . GLU A 1 73 ? -4.582 0.571 -4.783 1.00 95.62 73 GLU A C 1
ATOM 579 O O . GLU A 1 73 ? -5.056 0.489 -3.650 1.00 95.62 73 GLU A O 1
ATOM 584 N N . PRO A 1 74 ? -5.005 -0.266 -5.754 1.00 96.25 74 PRO A N 1
ATOM 585 C CA . PRO A 1 74 ? -6.097 -1.221 -5.550 1.00 96.25 74 PRO A CA 1
ATOM 586 C C . PRO A 1 74 ? -5.822 -2.261 -4.454 1.00 96.25 74 PRO A C 1
ATOM 588 O O . PRO A 1 74 ? -6.727 -2.632 -3.705 1.00 96.25 74 PRO A O 1
ATOM 591 N N . PHE A 1 75 ? -4.569 -2.705 -4.297 1.00 96.69 75 PHE A N 1
ATOM 592 C CA . PHE A 1 75 ? -4.196 -3.607 -3.204 1.00 96.69 75 PHE A CA 1
ATOM 593 C C . PHE A 1 75 ? -4.285 -2.904 -1.845 1.00 96.69 75 PHE A C 1
ATOM 595 O O . PHE A 1 75 ? -4.784 -3.482 -0.875 1.00 96.69 75 PHE A O 1
ATOM 602 N N . LEU A 1 76 ? -3.826 -1.650 -1.769 1.00 97.31 76 LEU A N 1
ATOM 603 C CA . LEU A 1 76 ? -3.935 -0.824 -0.564 1.00 97.31 76 LEU A CA 1
ATOM 604 C C . LEU A 1 76 ? -5.399 -0.557 -0.199 1.00 97.31 76 LEU A C 1
ATOM 606 O O . LEU A 1 76 ? -5.766 -0.680 0.973 1.00 97.31 76 LEU A O 1
ATOM 610 N N . GLU A 1 77 ? -6.241 -0.257 -1.189 1.00 97.06 77 GLU A N 1
ATOM 611 C CA . GLU A 1 77 ? -7.678 -0.074 -1.003 1.00 97.06 77 GLU A CA 1
ATOM 612 C C . GLU A 1 77 ? -8.338 -1.337 -0.451 1.00 97.06 77 GLU A C 1
ATOM 614 O O 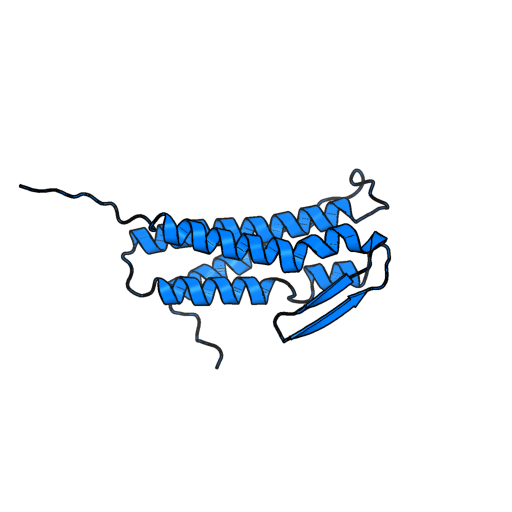. GLU A 1 77 ? -9.119 -1.257 0.499 1.00 97.06 77 GLU A O 1
ATOM 619 N N . ALA A 1 78 ? -8.008 -2.509 -1.003 1.00 96.69 78 ALA A N 1
ATOM 620 C CA . ALA A 1 78 ? -8.539 -3.784 -0.535 1.00 96.69 78 ALA A CA 1
ATOM 621 C C . ALA A 1 78 ? -8.166 -4.054 0.929 1.00 96.69 78 ALA A C 1
ATOM 623 O O . ALA A 1 78 ? -9.039 -4.386 1.734 1.00 96.69 78 ALA A O 1
ATOM 624 N N . ILE A 1 79 ? -6.899 -3.828 1.307 1.00 97.06 79 ILE A N 1
ATOM 625 C CA . ILE A 1 79 ? -6.467 -3.916 2.709 1.00 97.06 79 ILE A CA 1
ATOM 626 C C . ILE A 1 79 ? -7.295 -2.947 3.561 1.00 97.06 79 ILE A C 1
ATOM 628 O O . ILE A 1 79 ? -7.908 -3.369 4.537 1.00 97.06 79 ILE A O 1
ATOM 632 N N . CYS A 1 80 ? -7.386 -1.670 3.187 1.00 96.38 80 CYS A N 1
ATOM 633 C CA . CYS A 1 80 ? -8.133 -0.681 3.964 1.00 96.38 80 CYS A CA 1
ATOM 634 C C . CYS A 1 80 ? -9.610 -1.067 4.137 1.00 96.38 80 CYS A C 1
ATOM 636 O O . CYS A 1 80 ? -10.107 -1.068 5.264 1.00 96.38 80 CYS A O 1
ATOM 638 N N . ARG A 1 81 ? -10.309 -1.456 3.064 1.00 95.56 81 ARG A N 1
ATOM 639 C CA . ARG A 1 81 ? -11.722 -1.871 3.119 1.00 95.56 81 ARG A CA 1
ATOM 640 C C . ARG A 1 81 ? -11.922 -3.077 4.030 1.00 95.56 81 ARG A C 1
ATOM 642 O O . ARG A 1 81 ? -12.822 -3.083 4.864 1.00 95.56 81 ARG A O 1
ATOM 649 N N . GLU A 1 82 ? -11.087 -4.100 3.895 1.00 95.31 82 GLU A N 1
ATOM 650 C CA . GLU A 1 82 ? -11.230 -5.319 4.687 1.00 95.31 82 GLU A CA 1
ATOM 651 C C . GLU A 1 82 ? -10.914 -5.097 6.167 1.00 95.31 82 GLU A C 1
ATOM 653 O O . GLU A 1 82 ? -11.619 -5.620 7.031 1.00 95.31 82 GLU A O 1
ATOM 658 N N . GLU A 1 83 ? -9.868 -4.330 6.476 1.00 94.12 83 GLU A N 1
ATOM 659 C CA . GLU A 1 83 ? -9.467 -4.065 7.857 1.00 94.12 83 GLU A CA 1
ATOM 660 C C . GLU A 1 83 ? -10.460 -3.160 8.583 1.00 94.12 83 GLU A C 1
ATOM 662 O O . GLU A 1 83 ? -10.825 -3.426 9.728 1.00 94.12 83 GLU A O 1
ATOM 667 N N . THR A 1 84 ? -10.960 -2.130 7.904 1.00 92.88 84 THR A N 1
ATOM 668 C CA . THR A 1 84 ? -11.981 -1.240 8.469 1.00 92.88 84 THR A CA 1
ATOM 669 C C . THR A 1 84 ? -13.320 -1.953 8.650 1.00 92.88 84 THR A C 1
ATOM 671 O O . THR A 1 84 ? -13.942 -1.797 9.698 1.00 92.88 84 THR A O 1
ATOM 674 N N . ALA A 1 85 ? -13.725 -2.822 7.715 1.00 91.75 85 ALA A N 1
ATOM 675 C CA . ALA A 1 85 ? -14.927 -3.643 7.864 1.00 91.75 85 ALA A CA 1
ATOM 676 C C . ALA A 1 85 ? -14.832 -4.617 9.051 1.00 91.75 85 ALA A C 1
ATOM 678 O O . ALA A 1 85 ? -15.808 -4.807 9.773 1.00 91.75 85 ALA A O 1
ATOM 679 N N . ARG A 1 86 ? -13.658 -5.217 9.294 1.00 89.06 86 ARG A N 1
ATOM 680 C CA . ARG A 1 86 ? -13.427 -6.090 10.463 1.00 89.06 86 ARG A CA 1
ATOM 681 C C . ARG A 1 86 ? -13.464 -5.329 11.782 1.00 89.06 86 ARG A C 1
ATOM 683 O O . ARG A 1 86 ? -13.846 -5.894 12.800 1.00 89.06 86 ARG A O 1
ATOM 690 N N . ALA A 1 87 ? -13.073 -4.063 11.751 1.00 86.25 87 ALA A N 1
ATOM 691 C CA . ALA A 1 87 ? -13.104 -3.171 12.896 1.00 86.25 87 ALA A CA 1
ATOM 692 C C . ALA A 1 87 ? -14.445 -2.443 13.076 1.00 86.25 87 ALA A C 1
ATOM 694 O O . ALA A 1 87 ? -14.574 -1.610 13.980 1.00 86.25 87 ALA A O 1
ATOM 695 N N . ALA A 1 88 ? -15.447 -2.744 12.245 1.00 84.44 88 ALA A N 1
ATOM 696 C CA . ALA A 1 88 ? -16.777 -2.174 12.380 1.00 84.44 88 ALA A CA 1
ATOM 697 C C . ALA A 1 88 ? -17.356 -2.525 13.760 1.00 84.44 88 ALA A C 1
ATOM 699 O O . ALA A 1 88 ? -17.440 -3.689 14.145 1.00 84.44 88 ALA A O 1
ATOM 700 N N . GLY A 1 89 ? -17.734 -1.502 14.527 1.00 82.12 89 GLY A N 1
ATOM 701 C CA . GLY A 1 89 ? -18.246 -1.666 15.891 1.00 82.12 89 GLY A CA 1
ATOM 702 C C . GLY A 1 89 ? -17.178 -1.697 16.991 1.00 82.12 89 GLY A C 1
ATOM 703 O O . GLY A 1 89 ? -17.538 -1.743 18.167 1.00 82.12 89 GLY A O 1
ATOM 704 N N . LEU A 1 90 ? -15.884 -1.610 16.656 1.00 85.94 90 LEU A N 1
ATOM 705 C CA . LEU A 1 90 ? -14.842 -1.386 17.662 1.00 85.94 90 LEU A CA 1
ATOM 706 C C . LEU A 1 90 ? -14.961 0.014 18.287 1.00 85.94 90 LEU A C 1
ATOM 708 O O . LEU A 1 90 ? -15.401 0.954 17.617 1.00 85.94 90 LEU A O 1
ATOM 712 N N . PRO A 1 91 ? -14.535 0.193 19.552 1.00 89.44 91 PRO A N 1
ATOM 713 C CA . PRO A 1 91 ? -14.559 1.494 20.207 1.00 89.44 91 PRO A CA 1
ATOM 714 C C . PRO A 1 91 ? -13.643 2.509 19.495 1.00 89.44 91 PRO A C 1
ATOM 716 O O . PRO A 1 91 ? -12.629 2.116 18.910 1.00 89.44 91 PRO A O 1
ATOM 719 N N . PRO A 1 92 ? -13.913 3.825 19.608 1.00 87.62 92 PRO A N 1
ATOM 720 C CA . PRO A 1 92 ? -13.144 4.865 18.914 1.00 87.62 92 PRO A CA 1
ATOM 721 C C . PRO A 1 92 ? -11.627 4.810 19.151 1.00 87.62 92 PRO A C 1
ATOM 723 O O . PRO A 1 92 ? -10.843 5.093 18.248 1.00 87.62 92 PRO A O 1
ATOM 726 N N . ALA A 1 93 ? -11.190 4.406 20.349 1.00 88.25 93 ALA A N 1
ATOM 727 C CA . ALA A 1 93 ? -9.769 4.244 20.665 1.00 88.25 93 ALA A CA 1
ATOM 728 C C . ALA A 1 93 ? -9.095 3.151 19.814 1.00 88.25 93 ALA A C 1
ATOM 730 O O . ALA A 1 93 ? -7.990 3.357 19.310 1.00 88.25 93 ALA A O 1
ATOM 731 N N . ALA A 1 94 ? -9.783 2.028 19.596 1.00 88.62 94 ALA A N 1
ATOM 732 C CA . ALA A 1 94 ? -9.290 0.933 18.770 1.00 88.62 94 ALA A CA 1
ATOM 733 C C . ALA A 1 94 ? -9.311 1.304 17.280 1.00 88.62 94 ALA A C 1
ATOM 735 O O . ALA A 1 94 ? -8.356 1.005 16.569 1.00 88.62 94 ALA A O 1
ATOM 736 N N . GLN A 1 95 ? -10.332 2.038 16.820 1.00 89.88 95 GLN A N 1
ATOM 737 C CA . GLN A 1 95 ? -10.371 2.573 15.451 1.00 89.88 95 GLN A CA 1
ATOM 738 C C . GLN A 1 95 ? -9.227 3.562 15.190 1.00 89.88 95 GLN A C 1
ATOM 740 O O . GLN A 1 95 ? -8.586 3.512 14.142 1.00 89.88 95 GLN A O 1
ATOM 745 N N . LYS A 1 96 ? -8.909 4.421 16.167 1.00 91.44 96 LYS A N 1
ATOM 746 C CA . LYS A 1 96 ? -7.748 5.316 16.091 1.00 91.44 96 LYS A CA 1
ATOM 747 C C . LYS A 1 96 ? -6.437 4.531 16.018 1.00 91.44 96 LYS A C 1
ATOM 749 O O . LYS A 1 96 ? -5.589 4.851 15.192 1.00 91.44 96 LYS A O 1
ATOM 754 N N . ALA A 1 97 ? -6.269 3.503 16.849 1.00 91.69 97 ALA A N 1
ATOM 755 C CA . ALA A 1 97 ? -5.083 2.650 16.800 1.00 91.69 97 ALA A CA 1
ATOM 756 C C . ALA A 1 97 ? -4.959 1.931 15.445 1.00 91.69 97 ALA A C 1
ATOM 758 O O . ALA A 1 97 ? -3.886 1.930 14.848 1.00 91.69 97 ALA A O 1
ATOM 759 N N . LEU A 1 98 ? -6.062 1.387 14.924 1.00 93.38 98 LEU A N 1
ATOM 760 C CA . LEU A 1 98 ? -6.117 0.770 13.601 1.00 93.38 98 LEU A CA 1
ATOM 761 C C . LEU A 1 98 ? -5.686 1.738 12.497 1.00 93.38 98 LEU A C 1
ATOM 763 O O . LEU A 1 98 ? -4.867 1.381 11.649 1.00 93.38 98 LEU A O 1
ATOM 767 N N . ARG A 1 99 ? -6.214 2.966 12.528 1.00 95.06 99 ARG A N 1
ATOM 768 C CA . ARG A 1 99 ? -5.878 4.015 11.566 1.00 95.06 99 ARG A CA 1
ATOM 769 C C . ARG A 1 99 ? -4.374 4.252 11.494 1.00 95.06 99 ARG A C 1
ATOM 771 O O . ARG A 1 99 ? -3.821 4.285 10.400 1.00 95.06 99 ARG A O 1
ATOM 778 N N . GLU A 1 100 ? -3.709 4.400 12.637 1.00 94.69 100 GLU A N 1
ATOM 779 C CA . GLU A 1 100 ? -2.265 4.659 12.669 1.00 94.69 100 GLU A CA 1
ATOM 780 C C . GLU A 1 100 ? -1.457 3.491 12.088 1.00 94.69 100 GLU A C 1
ATOM 782 O O . GLU A 1 100 ? -0.501 3.704 11.344 1.00 94.69 100 GLU A O 1
ATOM 787 N N . VAL A 1 101 ? -1.878 2.252 12.351 1.00 95.50 101 VAL A N 1
ATOM 788 C CA . VAL A 1 101 ? -1.215 1.049 11.824 1.00 95.50 101 VAL A CA 1
ATOM 789 C C . VAL A 1 101 ? -1.377 0.948 10.307 1.00 95.50 101 VAL A C 1
ATOM 791 O O . VAL A 1 101 ? -0.405 0.691 9.597 1.00 95.50 101 VAL A O 1
ATOM 794 N N . LEU A 1 102 ? -2.589 1.183 9.798 1.00 97.12 102 LEU A N 1
ATOM 795 C CA . LEU A 1 102 ? -2.869 1.186 8.361 1.00 97.12 102 LEU A CA 1
ATOM 796 C C . LEU A 1 102 ? -2.123 2.317 7.648 1.00 97.12 102 LEU A C 1
ATOM 798 O O . LEU A 1 102 ? -1.488 2.077 6.624 1.00 97.12 102 LEU A O 1
ATOM 802 N N . ARG A 1 103 ? -2.118 3.525 8.223 1.00 97.56 103 ARG A N 1
ATOM 803 C CA . ARG A 1 103 ? -1.369 4.675 7.700 1.00 97.56 103 ARG A CA 1
ATOM 804 C C . ARG A 1 103 ? 0.131 4.395 7.628 1.00 97.56 103 ARG A C 1
ATOM 806 O O . ARG A 1 103 ? 0.757 4.714 6.621 1.00 97.56 103 ARG A O 1
ATOM 813 N N . ALA A 1 104 ? 0.707 3.783 8.663 1.00 96.81 104 ALA A N 1
ATOM 814 C CA . ALA A 1 104 ? 2.116 3.397 8.660 1.00 96.81 104 ALA A CA 1
ATOM 815 C C . ALA A 1 104 ? 2.426 2.365 7.562 1.00 96.81 104 ALA A C 1
ATOM 817 O O . ALA A 1 104 ? 3.452 2.471 6.891 1.00 96.81 104 ALA A O 1
ATOM 818 N N . GLY A 1 105 ? 1.530 1.398 7.340 1.00 97.75 105 GLY A N 1
ATOM 819 C CA . GLY A 1 105 ? 1.651 0.425 6.254 1.00 97.75 105 GLY A CA 1
ATOM 820 C C . GLY A 1 105 ? 1.581 1.061 4.863 1.00 97.75 105 GLY A C 1
ATOM 821 O O . GLY A 1 105 ? 2.448 0.794 4.034 1.00 97.75 105 GLY A O 1
ATOM 822 N N . ILE A 1 106 ? 0.616 1.959 4.634 1.00 98.06 106 ILE A N 1
ATOM 823 C CA . ILE A 1 106 ? 0.491 2.747 3.395 1.00 98.06 106 ILE A CA 1
ATOM 824 C C . ILE A 1 106 ? 1.782 3.523 3.126 1.00 98.06 106 ILE A C 1
ATOM 826 O O . ILE A 1 106 ? 2.356 3.413 2.045 1.00 98.06 106 ILE A O 1
ATOM 830 N N . ALA A 1 107 ? 2.267 4.274 4.121 1.00 97.81 107 ALA A N 1
ATOM 831 C CA . ALA A 1 107 ? 3.499 5.042 3.989 1.00 97.81 107 ALA A CA 1
ATOM 832 C C . ALA A 1 107 ? 4.685 4.135 3.645 1.00 97.81 107 ALA A C 1
ATOM 834 O O . ALA A 1 107 ? 5.465 4.457 2.754 1.00 97.81 107 ALA A O 1
ATOM 835 N N . ARG A 1 108 ? 4.797 2.968 4.294 1.00 98.00 108 ARG A N 1
ATOM 836 C CA . ARG A 1 108 ? 5.875 2.017 4.011 1.00 98.00 108 ARG A CA 1
ATOM 837 C C . ARG A 1 108 ? 5.851 1.529 2.563 1.00 98.00 108 ARG A C 1
ATOM 839 O O . ARG A 1 108 ? 6.912 1.449 1.963 1.00 98.00 108 ARG A O 1
ATOM 846 N N . VAL A 1 109 ? 4.675 1.239 2.009 1.00 98.00 109 VAL A N 1
ATOM 847 C CA . VAL A 1 109 ? 4.523 0.794 0.614 1.00 98.00 109 VAL A CA 1
ATOM 848 C C . VAL A 1 109 ? 5.005 1.866 -0.365 1.00 98.00 109 VAL A C 1
ATOM 850 O O . VAL A 1 109 ? 5.866 1.575 -1.192 1.00 98.00 109 VAL A O 1
ATOM 853 N N . TYR A 1 110 ? 4.535 3.111 -0.231 1.00 97.19 110 TYR A N 1
ATOM 854 C CA . TYR A 1 110 ? 4.972 4.206 -1.108 1.00 97.19 110 TYR A CA 1
ATOM 855 C C . TYR A 1 110 ? 6.467 4.513 -0.969 1.00 97.19 110 TYR A C 1
ATOM 857 O O . TYR A 1 110 ? 7.149 4.707 -1.971 1.00 97.19 110 TYR A O 1
ATOM 865 N N . LEU A 1 111 ? 7.000 4.515 0.256 1.00 95.94 111 LEU A N 1
ATOM 866 C CA . LEU A 1 111 ? 8.432 4.724 0.479 1.00 95.94 111 LEU A CA 1
ATOM 867 C C . LEU A 1 111 ? 9.272 3.598 -0.132 1.00 95.94 111 LEU A C 1
ATOM 869 O O . LEU A 1 111 ? 10.330 3.868 -0.682 1.00 95.94 111 LEU A O 1
ATOM 873 N N . THR A 1 112 ? 8.797 2.351 -0.104 1.00 96.06 112 THR A N 1
ATOM 874 C CA . THR A 1 112 ? 9.479 1.249 -0.794 1.00 96.06 112 THR A CA 1
ATOM 875 C C . THR A 1 112 ? 9.419 1.400 -2.315 1.00 96.06 112 THR A C 1
ATOM 877 O O . THR A 1 112 ? 10.417 1.137 -2.975 1.00 96.06 112 THR A O 1
ATOM 880 N N . MET A 1 113 ? 8.311 1.880 -2.890 1.00 94.88 113 MET A N 1
ATOM 881 C CA . MET A 1 113 ? 8.268 2.214 -4.323 1.00 94.88 113 MET A CA 1
ATOM 882 C C . MET A 1 113 ? 9.264 3.316 -4.684 1.00 94.88 113 MET A C 1
ATOM 884 O O . MET A 1 113 ? 9.961 3.200 -5.683 1.00 94.88 113 MET A O 1
ATOM 888 N N . GLN A 1 114 ? 9.365 4.359 -3.856 1.00 93.88 114 GLN A N 1
ATOM 889 C CA . GLN A 1 114 ? 10.350 5.429 -4.025 1.00 93.88 114 GLN A CA 1
ATOM 890 C C . GLN A 1 114 ? 11.783 4.902 -3.923 1.00 93.88 114 GLN A C 1
ATOM 892 O O . GLN A 1 114 ? 12.634 5.306 -4.707 1.00 93.88 114 GLN A O 1
ATOM 897 N N . GLU A 1 115 ? 12.057 4.010 -2.968 1.00 91.38 115 GLU A N 1
ATOM 898 C CA . GLU A 1 115 ? 13.358 3.350 -2.843 1.00 91.38 115 GLU A CA 1
ATOM 899 C C . GLU A 1 115 ? 13.685 2.556 -4.114 1.00 91.38 115 GLU A C 1
ATOM 901 O O . GLU A 1 115 ? 14.786 2.705 -4.631 1.00 91.38 115 GLU A O 1
ATOM 906 N N . ILE A 1 116 ? 12.746 1.770 -4.649 1.00 90.56 116 ILE A N 1
ATOM 907 C CA . ILE A 1 116 ? 12.933 1.026 -5.906 1.00 90.56 116 ILE A CA 1
ATOM 908 C C . ILE A 1 116 ? 13.200 1.987 -7.068 1.00 90.56 116 ILE A C 1
ATOM 910 O O . ILE A 1 116 ? 14.208 1.841 -7.747 1.00 90.56 116 ILE A O 1
ATOM 914 N N . ASP A 1 117 ? 12.344 2.995 -7.258 1.00 89.25 117 ASP A N 1
ATOM 915 C CA . ASP A 1 117 ? 12.491 3.997 -8.322 1.00 89.25 117 ASP A CA 1
ATOM 916 C C . ASP A 1 117 ? 13.869 4.658 -8.275 1.00 89.25 117 ASP A C 1
ATOM 918 O O . ASP A 1 117 ? 14.566 4.735 -9.278 1.00 89.25 117 ASP A O 1
ATOM 922 N N . TRP A 1 118 ? 14.297 5.075 -7.087 1.00 85.94 118 TRP A N 1
ATOM 923 C CA . TRP A 1 118 ? 15.552 5.790 -6.911 1.00 85.94 118 TRP A CA 1
ATOM 924 C C . TRP A 1 118 ? 16.793 4.923 -7.165 1.00 85.94 118 TRP A C 1
ATOM 926 O O . TRP A 1 118 ? 17.777 5.427 -7.696 1.00 85.94 118 TRP A O 1
ATOM 936 N N . HIS A 1 119 ? 16.762 3.632 -6.813 1.00 82.56 119 HIS A N 1
ATOM 937 C CA . HIS A 1 119 ? 17.902 2.733 -7.047 1.00 82.56 119 HIS A CA 1
ATOM 938 C C . HIS A 1 119 ? 17.963 2.195 -8.478 1.00 82.56 119 HIS A C 1
ATOM 940 O O . HIS A 1 119 ? 19.045 1.861 -8.948 1.00 82.56 119 HIS A O 1
ATOM 946 N N . MET A 1 120 ? 16.821 2.087 -9.155 1.00 78.50 120 MET A N 1
ATOM 947 C CA . MET A 1 120 ? 16.743 1.469 -10.479 1.00 78.50 120 MET A CA 1
ATOM 948 C C . MET A 1 120 ? 16.957 2.469 -11.628 1.00 78.50 120 MET A C 1
ATOM 950 O O . MET A 1 120 ? 17.178 2.063 -12.768 1.00 78.50 120 MET A O 1
ATOM 954 N N . VAL A 1 121 ? 16.922 3.776 -11.350 1.00 71.50 121 VAL A N 1
ATOM 955 C CA . VAL A 1 121 ? 17.242 4.825 -12.331 1.00 71.50 121 VAL A CA 1
ATOM 956 C C . VAL A 1 121 ? 18.766 5.006 -12.436 1.00 71.50 121 VAL A C 1
ATOM 958 O O . VAL A 1 121 ? 19.452 5.153 -11.428 1.00 71.50 121 VAL A O 1
ATOM 961 N N . GLY A 1 122 ? 19.292 5.065 -13.667 1.00 59.75 122 GLY A N 1
ATOM 962 C CA . GLY A 1 122 ? 20.669 5.503 -13.949 1.00 59.75 122 GLY A CA 1
ATOM 963 C C . GLY A 1 122 ? 21.768 4.456 -13.716 1.00 59.75 122 GLY A C 1
ATOM 964 O O . GLY A 1 122 ? 22.771 4.771 -13.080 1.00 59.75 122 GLY A O 1
ATOM 965 N N . ASP A 1 123 ? 21.596 3.224 -14.215 1.00 61.72 123 ASP A N 1
ATOM 966 C CA . ASP A 1 123 ? 22.569 2.115 -14.098 1.00 61.72 123 ASP A CA 1
ATOM 967 C C . ASP A 1 123 ? 22.987 1.784 -12.647 1.00 61.72 123 ASP A C 1
ATOM 969 O O . ASP A 1 123 ? 24.103 1.335 -12.381 1.00 61.72 123 ASP A O 1
ATOM 973 N N . GLY A 1 124 ? 22.104 2.033 -11.673 1.00 55.31 124 GLY A N 1
ATOM 974 C CA . GLY A 1 124 ? 22.390 1.806 -10.253 1.00 55.31 124 GLY A CA 1
ATOM 975 C C . GLY A 1 124 ? 23.253 2.891 -9.596 1.00 55.31 124 GLY A C 1
ATOM 976 O O . GLY A 1 124 ? 23.634 2.753 -8.431 1.00 55.31 124 GLY A O 1
ATOM 977 N N . VAL A 1 125 ? 23.545 3.995 -10.295 1.00 55.19 125 VAL A N 1
ATOM 978 C CA . VAL A 1 125 ? 24.235 5.164 -9.730 1.00 55.19 125 VAL A CA 1
ATOM 979 C C . VAL A 1 125 ? 23.190 6.148 -9.197 1.00 55.19 125 VAL A C 1
ATOM 981 O O . VAL A 1 125 ? 22.933 7.204 -9.774 1.00 55.19 125 VAL A O 1
ATOM 984 N N . ALA A 1 126 ? 22.596 5.800 -8.051 1.00 54.97 126 ALA A N 1
ATOM 985 C CA . ALA A 1 126 ? 21.510 6.533 -7.383 1.00 54.97 126 ALA A CA 1
ATOM 986 C C . ALA A 1 126 ? 21.810 8.025 -7.074 1.00 54.97 126 ALA A C 1
ATOM 988 O O . ALA A 1 126 ? 20.924 8.793 -6.703 1.00 54.97 126 ALA A O 1
ATOM 989 N N . GLU A 1 127 ? 23.061 8.470 -7.217 1.00 53.88 127 GLU A N 1
ATOM 990 C CA . GLU A 1 127 ? 23.541 9.782 -6.765 1.00 53.88 127 GLU A CA 1
ATOM 991 C C . GLU A 1 127 ? 23.079 10.983 -7.617 1.00 53.88 127 GLU A C 1
ATOM 993 O O . GLU A 1 127 ? 23.357 12.118 -7.238 1.00 53.88 127 GLU A O 1
ATOM 998 N N . HIS A 1 128 ? 22.386 10.779 -8.746 1.00 56.78 128 HIS A N 1
ATOM 999 C CA . HIS A 1 128 ? 22.150 11.854 -9.731 1.00 56.78 128 HIS A CA 1
ATOM 1000 C C . HIS A 1 128 ? 20.677 12.262 -9.920 1.00 56.78 128 HIS A C 1
ATOM 1002 O O . HIS A 1 128 ? 20.402 13.166 -10.712 1.00 56.78 128 HIS A O 1
ATOM 1008 N N . HIS A 1 129 ? 19.731 11.650 -9.195 1.00 66.75 129 HIS A N 1
ATOM 1009 C CA . HIS A 1 129 ? 18.300 11.927 -9.359 1.00 66.75 129 HIS A CA 1
ATOM 1010 C C . HIS A 1 129 ? 17.572 12.185 -8.038 1.00 66.75 129 HIS A C 1
ATOM 1012 O O . HIS A 1 129 ? 17.787 11.494 -7.039 1.00 66.75 129 HIS A O 1
ATOM 1018 N N . ASP A 1 130 ? 16.662 13.162 -8.067 1.00 79.38 130 ASP A N 1
ATOM 1019 C CA . ASP A 1 130 ? 15.723 13.414 -6.979 1.00 79.38 130 ASP A CA 1
ATOM 1020 C C . ASP A 1 130 ? 14.754 12.237 -6.830 1.00 79.38 130 ASP A C 1
ATOM 1022 O O . ASP A 1 130 ? 14.286 11.647 -7.809 1.00 79.38 130 ASP A O 1
ATOM 1026 N N . LYS A 1 131 ? 14.431 11.902 -5.581 1.00 85.00 131 LYS A N 1
ATOM 102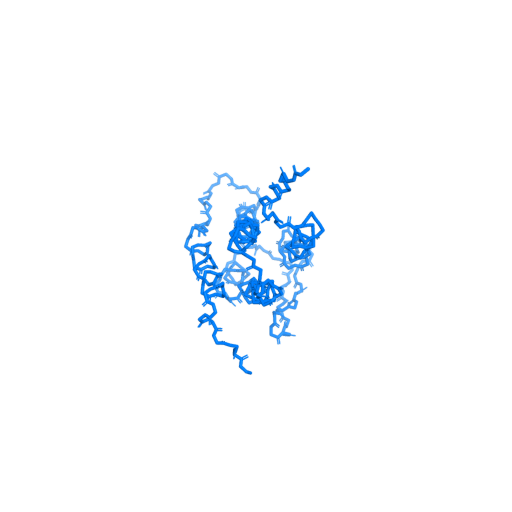7 C CA . LYS A 1 131 ? 13.459 10.853 -5.270 1.00 85.00 131 LYS A CA 1
ATOM 1028 C C . LYS A 1 131 ? 12.061 11.253 -5.742 1.00 85.00 131 LYS A C 1
ATOM 1030 O O . LYS A 1 131 ? 11.652 12.398 -5.563 1.00 85.00 131 LYS A O 1
ATOM 1035 N N . HIS A 1 132 ? 11.301 10.285 -6.257 1.00 87.25 132 HIS A N 1
ATOM 1036 C CA . HIS A 1 132 ? 9.893 10.487 -6.607 1.00 87.25 132 HIS A CA 1
ATOM 1037 C C . HIS A 1 132 ? 9.088 10.994 -5.402 1.00 87.25 132 HIS A C 1
ATOM 1039 O O . HIS A 1 132 ? 9.185 10.419 -4.319 1.00 87.25 132 HIS A O 1
ATOM 1045 N N . ASP A 1 133 ? 8.270 12.033 -5.566 1.00 90.69 133 ASP A N 1
ATOM 1046 C CA . ASP A 1 133 ? 7.442 12.545 -4.471 1.00 90.69 133 ASP A CA 1
ATOM 1047 C C . ASP A 1 133 ? 6.299 11.576 -4.122 1.00 90.69 133 ASP A C 1
ATOM 1049 O O . ASP A 1 133 ? 5.368 11.353 -4.895 1.00 90.69 133 ASP A O 1
ATOM 1053 N N . THR A 1 134 ? 6.348 11.020 -2.914 1.00 94.81 134 THR A N 1
ATOM 1054 C CA . THR A 1 134 ? 5.321 10.107 -2.397 1.00 94.81 134 THR A CA 1
ATOM 1055 C C . THR A 1 134 ? 4.242 10.790 -1.565 1.00 94.81 134 THR A C 1
ATOM 1057 O O . THR A 1 134 ? 3.246 10.146 -1.230 1.00 94.81 134 THR A O 1
ATOM 1060 N N . GLU A 1 135 ? 4.420 12.059 -1.184 1.00 94.69 135 GLU A N 1
ATOM 1061 C CA . GLU A 1 135 ? 3.535 12.732 -0.228 1.00 94.69 135 GLU A CA 1
ATOM 1062 C C . GLU A 1 135 ? 2.096 12.763 -0.732 1.00 94.69 135 GLU A C 1
ATOM 1064 O O . GLU A 1 135 ? 1.168 12.415 0.004 1.00 94.69 135 GLU A O 1
ATOM 1069 N N . SER A 1 136 ? 1.910 13.093 -2.012 1.00 92.62 136 SER A N 1
ATOM 1070 C CA . SER A 1 136 ? 0.584 13.140 -2.626 1.00 92.62 136 SER A CA 1
ATOM 1071 C C . SER A 1 136 ? -0.111 11.770 -2.624 1.00 92.62 136 SER A C 1
ATOM 1073 O O . SER A 1 136 ? -1.294 11.687 -2.291 1.00 92.62 136 SER A O 1
ATOM 1075 N N . GLY A 1 137 ? 0.611 10.687 -2.931 1.00 93.88 137 GLY A N 1
ATOM 1076 C C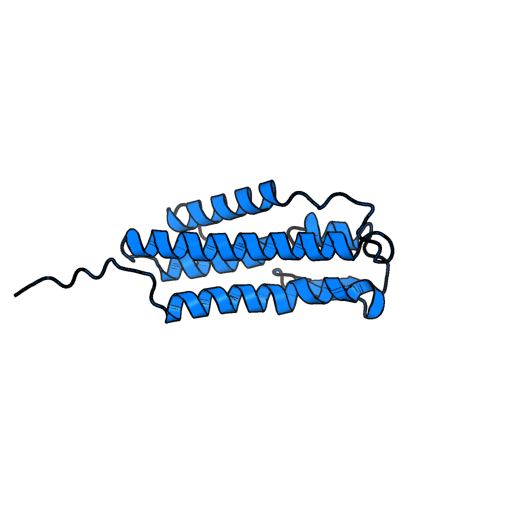A . GLY A 1 137 ? 0.083 9.318 -2.921 1.00 93.88 137 GLY A CA 1
ATOM 1077 C C . GLY A 1 137 ? -0.309 8.857 -1.520 1.00 93.88 137 GLY A C 1
ATOM 1078 O O . GLY A 1 137 ? -1.437 8.411 -1.293 1.00 93.88 137 GLY A O 1
ATOM 1079 N N . ILE A 1 138 ? 0.577 9.076 -0.545 1.00 96.62 138 ILE A N 1
ATOM 1080 C CA . ILE A 1 138 ? 0.310 8.772 0.866 1.00 96.62 138 ILE A CA 1
ATOM 1081 C C . ILE A 1 138 ? -0.902 9.565 1.364 1.00 96.62 138 ILE A C 1
ATOM 1083 O O . ILE A 1 138 ? -1.764 9.002 2.044 1.00 96.62 138 ILE A O 1
ATOM 1087 N N . ALA A 1 139 ? -1.004 10.852 1.023 1.00 96.25 139 ALA A N 1
ATOM 1088 C CA . ALA A 1 139 ? -2.125 11.701 1.412 1.00 96.25 139 ALA A CA 1
ATOM 1089 C C . ALA A 1 139 ? -3.449 11.216 0.804 1.00 96.25 139 ALA A C 1
ATOM 1091 O O . ALA A 1 139 ? -4.434 11.077 1.534 1.00 96.25 139 ALA A O 1
ATOM 1092 N N . ARG A 1 140 ? -3.475 10.889 -0.497 1.00 95.56 140 ARG A N 1
ATOM 1093 C CA . ARG A 1 140 ? -4.664 10.333 -1.169 1.00 95.56 140 ARG A CA 1
ATOM 1094 C C . ARG A 1 140 ? -5.126 9.034 -0.513 1.00 95.56 140 ARG A C 1
ATOM 1096 O O . ARG A 1 140 ? -6.304 8.907 -0.177 1.00 95.56 140 ARG A O 1
ATOM 1103 N N . MET A 1 141 ? -4.209 8.098 -0.278 1.00 96.81 141 MET A N 1
ATOM 1104 C CA . MET A 1 141 ? -4.552 6.796 0.296 1.00 96.81 141 MET A CA 1
ATOM 1105 C C . MET A 1 141 ? -4.913 6.888 1.788 1.00 96.81 141 MET A C 1
ATOM 1107 O O . MET A 1 141 ? -5.785 6.169 2.272 1.00 96.81 141 MET A O 1
ATOM 1111 N N . THR A 1 142 ? -4.328 7.839 2.522 1.00 96.94 142 THR A N 1
ATOM 1112 C CA . THR A 1 142 ? -4.757 8.158 3.895 1.00 96.94 142 THR A CA 1
ATOM 1113 C C . THR A 1 142 ? -6.175 8.732 3.908 1.00 96.94 142 THR A C 1
ATOM 1115 O O . THR A 1 142 ? -6.988 8.334 4.737 1.00 96.94 142 THR A O 1
ATOM 1118 N N . ALA A 1 143 ? -6.514 9.614 2.964 1.00 96.56 143 ALA A N 1
ATOM 1119 C CA . ALA A 1 143 ? -7.873 10.132 2.836 1.00 96.56 143 ALA A CA 1
ATOM 1120 C C . ALA A 1 143 ? -8.879 9.024 2.470 1.00 96.56 143 ALA A C 1
ATOM 1122 O O . ALA A 1 143 ? -10.004 9.035 2.964 1.00 96.56 143 ALA A O 1
ATOM 1123 N N . PHE A 1 144 ? -8.486 8.053 1.639 1.00 96.50 144 PHE A N 1
ATOM 1124 C CA . PHE A 1 144 ? -9.295 6.862 1.357 1.00 96.50 144 PHE A CA 1
ATOM 1125 C C . PHE A 1 144 ? -9.550 6.023 2.619 1.00 96.50 144 PHE A C 1
ATOM 1127 O O . PHE A 1 144 ? -10.695 5.677 2.914 1.00 96.50 144 PHE A O 1
ATOM 1134 N N . LEU A 1 145 ? -8.502 5.754 3.405 1.00 96.44 145 LEU A N 1
ATOM 1135 C CA . LEU A 1 145 ? -8.615 5.081 4.700 1.00 96.44 145 LEU A CA 1
ATOM 1136 C C . LEU A 1 145 ? -9.586 5.813 5.640 1.00 96.44 145 LEU A C 1
ATOM 1138 O O . LEU A 1 145 ? -10.430 5.180 6.276 1.00 96.44 145 LEU A O 1
ATOM 1142 N N . ASP A 1 146 ? -9.496 7.140 5.707 1.00 95.56 146 ASP A N 1
ATOM 1143 C CA . ASP A 1 146 ? -10.364 7.953 6.560 1.00 95.56 146 ASP A CA 1
ATOM 1144 C C . ASP A 1 146 ? -11.842 7.847 6.141 1.00 95.56 146 ASP A C 1
ATOM 1146 O O . ASP A 1 146 ? -12.718 7.738 7.002 1.00 95.56 146 ASP A O 1
ATOM 1150 N N . ARG A 1 147 ? -12.139 7.778 4.835 1.00 95.00 147 ARG A N 1
ATOM 1151 C CA . ARG A 1 147 ? -13.508 7.537 4.339 1.00 95.00 147 ARG A CA 1
ATOM 1152 C C . ARG A 1 147 ? -14.003 6.118 4.630 1.00 95.00 147 ARG A C 1
ATOM 1154 O O . ARG A 1 147 ? -15.168 5.938 4.986 1.00 95.00 147 ARG A O 1
ATOM 1161 N N . CYS A 1 148 ? -13.123 5.117 4.553 1.00 93.44 148 CYS A N 1
ATOM 1162 C CA . CYS A 1 148 ? -13.442 3.747 4.962 1.00 93.44 148 CYS A CA 1
ATOM 1163 C C . CYS A 1 148 ? -13.839 3.682 6.449 1.00 93.44 148 CYS A C 1
ATOM 1165 O O . CYS A 1 148 ? -14.864 3.096 6.790 1.00 93.44 148 CYS A O 1
ATOM 1167 N N . LEU A 1 149 ? -13.067 4.325 7.334 1.00 91.62 149 LEU A N 1
ATOM 1168 C CA . LEU A 1 149 ? -13.358 4.384 8.774 1.00 91.62 149 LEU A CA 1
ATOM 1169 C C . LEU A 1 149 ? -14.639 5.165 9.094 1.00 91.62 149 LEU A C 1
ATOM 1171 O O . LEU A 1 149 ? -15.364 4.799 10.016 1.00 91.62 149 LEU A O 1
ATOM 1175 N N . ALA A 1 150 ? -14.939 6.213 8.326 1.00 90.62 150 ALA A N 1
ATOM 1176 C CA . ALA A 1 150 ? -16.184 6.967 8.446 1.00 90.62 150 ALA A CA 1
ATOM 1177 C C . ALA A 1 150 ? -17.418 6.203 7.923 1.00 90.62 150 ALA A C 1
ATOM 1179 O O . ALA A 1 150 ? -18.540 6.681 8.088 1.00 90.62 150 ALA A O 1
ATOM 1180 N N . GLY A 1 151 ? -17.231 5.046 7.274 1.00 85.12 151 GLY A N 1
ATOM 1181 C CA . GLY A 1 151 ? -18.310 4.287 6.639 1.00 85.12 151 GLY A CA 1
ATOM 1182 C C . GLY A 1 151 ? -18.911 4.980 5.413 1.00 85.12 151 GLY A C 1
ATOM 1183 O O . GLY A 1 151 ? -20.031 4.662 5.023 1.00 85.12 151 GLY A O 1
ATOM 1184 N N . THR A 1 152 ? -18.198 5.942 4.822 1.00 77.06 152 THR A N 1
ATOM 1185 C CA . THR A 1 152 ? -18.659 6.713 3.655 1.00 77.06 152 THR A CA 1
ATOM 1186 C C . THR A 1 152 ? -18.162 6.141 2.328 1.00 77.06 152 THR A C 1
ATOM 1188 O O . THR A 1 152 ? -18.668 6.519 1.272 1.00 77.06 152 THR A O 1
ATOM 1191 N N . GLU A 1 153 ? -17.223 5.193 2.360 1.00 76.75 153 GLU A N 1
ATOM 1192 C CA . GLU A 1 153 ? -16.870 4.383 1.192 1.00 76.75 153 GLU A CA 1
ATOM 1193 C C . GLU A 1 153 ? -17.982 3.368 0.909 1.00 76.75 153 GLU A C 1
ATOM 1195 O O . GLU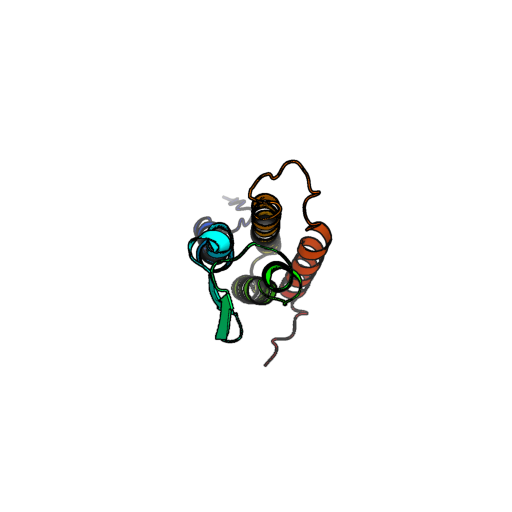 A 1 153 ? -18.224 2.430 1.672 1.00 76.75 153 GLU A O 1
ATOM 1200 N N . THR A 1 154 ? -18.679 3.568 -0.208 1.00 55.34 154 THR A N 1
ATOM 1201 C CA . THR A 1 154 ? -19.696 2.625 -0.675 1.00 55.34 154 THR A CA 1
ATOM 1202 C C . THR A 1 154 ? -18.976 1.439 -1.300 1.00 55.34 154 THR A C 1
ATOM 1204 O O . THR A 1 154 ? -18.106 1.614 -2.150 1.00 55.34 154 THR A O 1
ATOM 1207 N N . ARG A 1 155 ? -19.324 0.221 -0.875 1.00 50.00 155 ARG A N 1
ATOM 1208 C CA . ARG A 1 155 ? -18.813 -1.021 -1.463 1.00 50.00 155 ARG A CA 1
ATOM 1209 C C . ARG A 1 155 ? -19.109 -0.975 -2.968 1.00 50.00 155 ARG A C 1
ATOM 1211 O O . ARG A 1 155 ? -20.275 -1.058 -3.343 1.00 50.00 155 ARG A O 1
ATOM 121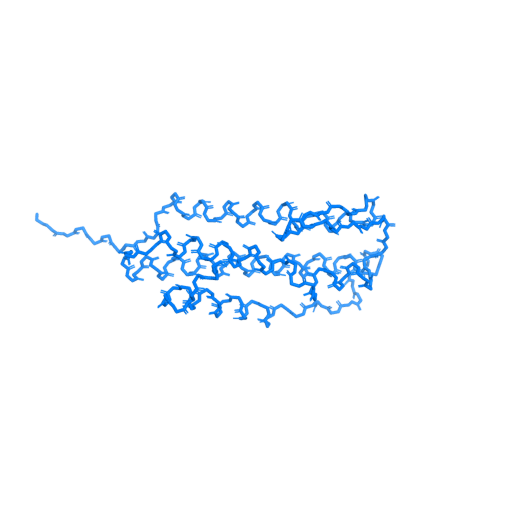8 N N . ALA A 1 156 ? -18.092 -0.778 -3.809 1.00 44.69 156 ALA A N 1
ATOM 1219 C CA . ALA A 1 156 ? -18.251 -0.986 -5.243 1.00 44.69 156 ALA A CA 1
ATOM 1220 C C . ALA A 1 156 ? -18.685 -2.449 -5.421 1.00 44.69 156 ALA A C 1
ATOM 1222 O O . ALA A 1 156 ? -18.003 -3.353 -4.929 1.00 44.69 156 ALA A O 1
ATOM 1223 N N . ALA A 1 157 ? -19.894 -2.619 -5.956 1.00 33.31 157 ALA A N 1
ATOM 1224 C CA . ALA A 1 157 ? -20.554 -3.901 -6.165 1.00 33.31 157 ALA A CA 1
ATOM 1225 C C . ALA A 1 157 ? -19.877 -4.703 -7.278 1.00 33.31 157 ALA A C 1
ATOM 1227 O O . ALA A 1 157 ? -19.389 -4.064 -8.238 1.00 33.31 157 ALA A O 1
#

Foldseek 3Di:
DDDPPPLPAADPVLLVVLVVLLVCLCVQPPVVLLCCLPQWDWHQAPVRDIDTGHNDQCDDPNVCCLPVVCGSVVSLLVSLLVSLVVCVPPDPSHLVNSLVSSLVSQVVNLVSSQVSSQQRPDVRPSPPDDTDDCPVVSVVSSVSSVCSNVVNDDPPD

Radius of gyration: 18.19 Å; chains: 1; bounding box: 45×25×64 Å